Protein AF-A0A1Q4X8I8-F1 (afdb_monomer_lite)

Secondary structure (DSSP, 8-state):
-HHHHHHHHHHHHHHHHHHHHHHHH--SHHHHHHHHHHHHHHHHHHHHHHHHHHHHHHHHHHHHHHHHHHHHHHHHHHHHHHHH-TT---

Sequence (90 aa):
MTEAHGNCDTIYTNVDSTRDRLRMSWQGAASNKYSEAITGWLDELRLITNDMNRMIDTFGGTVHAMHATEDAAIITGSRWMSELNPNQPG

Structure (mmCIF, N/CA/C/O backbone):
data_AF-A0A1Q4X8I8-F1
#
_entry.id   AF-A0A1Q4X8I8-F1
#
loop_
_atom_site.group_PDB
_atom_site.id
_atom_site.type_symbol
_atom_site.label_atom_id
_atom_site.label_alt_id
_atom_site.label_comp_id
_atom_site.label_asym_id
_atom_site.label_entity_id
_atom_site.label_seq_id
_atom_site.pdbx_PDB_ins_code
_atom_site.Cartn_x
_atom_site.Cartn_y
_atom_site.Cartn_z
_atom_site.occupancy
_atom_site.B_iso_or_equiv
_atom_site.auth_seq_id
_atom_site.auth_comp_id
_atom_site.auth_asym_id
_atom_site.auth_atom_id
_atom_site.pdbx_PDB_model_num
ATOM 1 N N . MET A 1 1 ? 1.544 -0.523 13.335 1.00 74.38 1 MET A N 1
ATOM 2 C CA . MET A 1 1 ? 1.079 -0.902 11.980 1.00 74.38 1 MET A CA 1
ATOM 3 C C . MET A 1 1 ? 0.925 0.305 11.070 1.00 74.38 1 MET A C 1
ATOM 5 O O . MET A 1 1 ? 1.528 0.289 10.012 1.00 74.38 1 MET A O 1
ATOM 9 N N . THR A 1 2 ? 0.226 1.366 11.484 1.00 86.00 2 THR A N 1
ATOM 10 C CA . THR A 1 2 ? 0.073 2.604 10.689 1.00 86.00 2 THR A CA 1
ATOM 11 C C . THR A 1 2 ? 1.402 3.249 10.285 1.00 86.00 2 THR A C 1
ATOM 13 O O . THR A 1 2 ? 1.573 3.632 9.134 1.00 86.00 2 THR A O 1
ATOM 16 N N . GLU A 1 3 ? 2.376 3.307 11.198 1.00 88.88 3 GLU A N 1
ATOM 17 C CA . GLU A 1 3 ? 3.723 3.815 10.894 1.00 88.88 3 GLU A CA 1
ATOM 18 C C . GLU A 1 3 ? 4.442 2.962 9.836 1.00 88.88 3 GLU A C 1
ATOM 20 O O . GLU A 1 3 ? 4.963 3.488 8.857 1.00 88.88 3 GLU A O 1
ATOM 25 N N . ALA A 1 4 ? 4.416 1.634 9.990 1.00 89.31 4 ALA A N 1
ATOM 26 C CA . ALA A 1 4 ? 5.011 0.709 9.027 1.00 89.31 4 ALA A CA 1
ATOM 27 C C . ALA A 1 4 ? 4.346 0.818 7.644 1.00 89.31 4 ALA A C 1
ATOM 29 O O . ALA A 1 4 ? 5.053 0.894 6.644 1.00 89.31 4 ALA A O 1
ATOM 30 N N . HIS A 1 5 ? 3.012 0.916 7.598 1.00 92.62 5 HIS A N 1
ATOM 31 C CA . HIS A 1 5 ? 2.260 1.170 6.369 1.00 92.62 5 HIS A CA 1
ATOM 32 C C . HIS A 1 5 ? 2.734 2.460 5.677 1.00 92.62 5 HIS A C 1
ATOM 34 O O . HIS A 1 5 ? 3.080 2.438 4.498 1.00 92.62 5 HIS A O 1
ATOM 40 N N . GLY A 1 6 ? 2.817 3.576 6.413 1.00 92.62 6 GLY A N 1
ATOM 41 C CA . GLY A 1 6 ? 3.285 4.855 5.861 1.00 92.62 6 GLY A CA 1
ATOM 42 C C . GLY A 1 6 ? 4.731 4.806 5.346 1.00 92.62 6 GLY A C 1
ATOM 43 O O . GLY A 1 6 ? 5.053 5.398 4.311 1.00 92.62 6 GLY A O 1
ATOM 44 N N . ASN A 1 7 ? 5.598 4.047 6.019 1.00 95.81 7 ASN A N 1
ATOM 45 C CA . ASN A 1 7 ? 6.969 3.824 5.564 1.0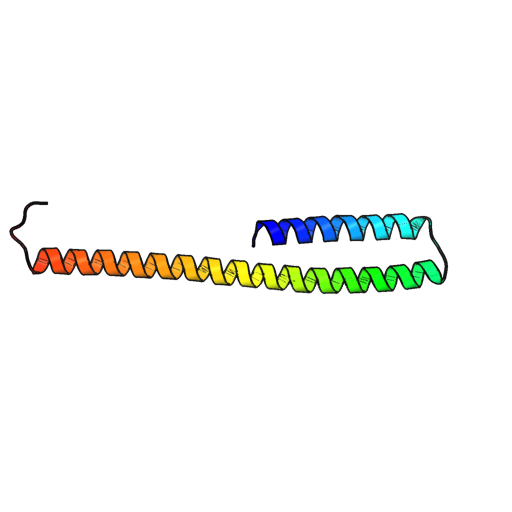0 95.81 7 ASN A CA 1
ATOM 46 C C . ASN A 1 7 ? 7.013 2.999 4.266 1.00 95.81 7 ASN A C 1
ATOM 48 O O . ASN A 1 7 ? 7.764 3.348 3.355 1.00 95.81 7 ASN A O 1
ATOM 52 N N . CYS A 1 8 ? 6.195 1.947 4.146 1.00 94.94 8 CYS A N 1
ATOM 53 C CA . CYS A 1 8 ? 6.088 1.141 2.926 1.00 94.94 8 CYS A CA 1
ATOM 54 C C . CYS A 1 8 ? 5.616 1.972 1.722 1.00 94.94 8 CYS A C 1
ATOM 56 O O . CYS A 1 8 ? 6.227 1.879 0.659 1.00 94.94 8 CYS A O 1
ATOM 58 N N . ASP A 1 9 ? 4.613 2.836 1.892 1.00 94.00 9 ASP A N 1
ATOM 59 C CA . ASP A 1 9 ? 4.141 3.748 0.835 1.00 94.00 9 ASP A CA 1
ATOM 60 C C . ASP A 1 9 ? 5.225 4.741 0.387 1.00 94.00 9 ASP A C 1
ATOM 62 O O . ASP A 1 9 ? 5.420 5.002 -0.807 1.00 94.00 9 ASP A O 1
ATOM 66 N N . THR A 1 10 ? 5.981 5.270 1.350 1.00 96.44 10 THR A N 1
ATOM 67 C CA . THR A 1 10 ? 7.104 6.170 1.066 1.00 96.44 10 THR A CA 1
ATOM 68 C C . THR A 1 10 ? 8.191 5.452 0.264 1.00 96.44 10 THR A C 1
ATOM 70 O O . THR A 1 10 ? 8.686 5.974 -0.738 1.00 96.44 10 THR A O 1
ATOM 73 N N . ILE A 1 11 ? 8.549 4.232 0.672 1.00 96.94 11 ILE A N 1
ATOM 74 C CA . ILE A 1 11 ? 9.524 3.389 -0.027 1.00 96.94 11 ILE A CA 1
ATOM 75 C C . ILE A 1 11 ? 9.048 3.070 -1.448 1.00 96.94 11 ILE A C 1
ATOM 77 O O . ILE A 1 11 ? 9.827 3.236 -2.387 1.00 96.94 11 ILE A O 1
ATOM 81 N N . TYR A 1 12 ? 7.782 2.674 -1.614 1.00 97.06 12 TYR A N 1
ATOM 82 C CA . TYR A 1 12 ? 7.182 2.398 -2.920 1.00 97.06 12 TYR A CA 1
ATOM 83 C C . TYR A 1 12 ? 7.362 3.596 -3.860 1.00 97.06 12 TYR A C 1
ATOM 85 O O . TYR A 1 12 ? 7.940 3.467 -4.938 1.00 97.06 12 TYR A O 1
ATOM 93 N N . THR A 1 13 ? 6.953 4.785 -3.411 1.00 96.75 13 THR A N 1
ATOM 94 C CA . THR A 1 13 ? 7.007 6.022 -4.208 1.00 96.75 13 THR A CA 1
ATOM 95 C C . THR A 1 13 ? 8.444 6.392 -4.594 1.00 96.75 13 THR A C 1
ATOM 97 O O . THR A 1 13 ? 8.726 6.795 -5.729 1.00 96.75 13 THR A O 1
ATOM 100 N N . ASN A 1 14 ? 9.388 6.228 -3.667 1.00 97.62 14 ASN A N 1
ATOM 101 C CA . ASN A 1 14 ? 10.798 6.518 -3.915 1.00 97.62 14 ASN A CA 1
ATOM 102 C C . ASN A 1 14 ? 11.417 5.558 -4.937 1.00 97.62 14 ASN A C 1
ATOM 104 O O . ASN A 1 14 ? 12.161 5.994 -5.819 1.00 97.62 14 ASN A O 1
ATOM 108 N N . VAL A 1 15 ? 11.117 4.263 -4.843 1.00 96.50 15 VAL A N 1
ATOM 109 C CA . VAL A 1 15 ? 11.652 3.271 -5.783 1.00 96.50 15 VAL A CA 1
ATOM 110 C C . VAL A 1 15 ? 11.019 3.422 -7.162 1.00 96.50 15 VAL A C 1
ATOM 112 O O . VAL A 1 15 ? 11.748 3.417 -8.152 1.00 96.50 15 VAL A O 1
ATOM 115 N N . ASP A 1 16 ? 9.704 3.629 -7.239 1.00 95.50 16 ASP A N 1
ATOM 116 C CA . ASP A 1 16 ? 8.980 3.836 -8.498 1.00 95.50 16 ASP A CA 1
ATOM 117 C C . ASP A 1 16 ? 9.512 5.066 -9.256 1.00 95.50 16 ASP A C 1
ATOM 119 O O . ASP A 1 16 ? 9.929 4.969 -10.413 1.00 95.50 16 ASP A O 1
ATOM 123 N N . SER A 1 17 ? 9.657 6.200 -8.563 1.00 96.00 17 SER A N 1
ATOM 124 C CA . SER A 1 17 ? 10.223 7.416 -9.163 1.00 96.00 17 SER A CA 1
ATOM 125 C C . SER A 1 17 ? 11.698 7.271 -9.562 1.00 96.00 17 SER A C 1
ATOM 127 O O . SER A 1 17 ? 12.130 7.816 -10.583 1.00 96.00 17 SER A O 1
ATOM 129 N N . THR A 1 18 ? 12.493 6.523 -8.791 1.00 94.94 18 THR A N 1
ATOM 130 C CA . THR A 1 18 ? 13.898 6.244 -9.125 1.00 94.94 18 THR A CA 1
ATOM 131 C C . THR A 1 18 ? 14.008 5.342 -10.351 1.00 94.94 18 THR A C 1
ATOM 133 O O . THR A 1 18 ? 14.825 5.617 -11.233 1.00 94.94 18 THR A O 1
ATOM 136 N N . ARG A 1 19 ? 13.162 4.308 -10.449 1.00 93.25 19 ARG A N 1
ATOM 137 C CA . ARG A 1 19 ? 13.061 3.433 -11.625 1.00 93.25 19 ARG A CA 1
ATOM 138 C C . ARG A 1 19 ? 12.760 4.249 -12.875 1.00 93.25 19 ARG A C 1
ATOM 140 O O . ARG A 1 19 ? 13.438 4.074 -13.885 1.00 93.25 19 ARG A O 1
ATOM 147 N N . ASP A 1 20 ? 11.782 5.147 -12.805 1.00 92.56 20 ASP A N 1
ATOM 148 C CA . ASP A 1 20 ? 11.374 5.961 -13.951 1.00 92.56 20 ASP A CA 1
ATOM 149 C C . ASP A 1 20 ? 12.495 6.882 -14.421 1.00 92.56 20 ASP A C 1
ATOM 151 O O . ASP A 1 20 ? 12.802 6.924 -15.612 1.00 92.56 20 ASP A O 1
ATOM 155 N N . ARG A 1 21 ? 13.191 7.543 -13.487 1.00 93.50 21 ARG A N 1
ATOM 156 C CA . ARG A 1 21 ? 14.373 8.355 -13.812 1.00 93.50 21 ARG A CA 1
ATOM 157 C C . ARG A 1 21 ? 15.475 7.527 -14.464 1.00 93.50 21 ARG A C 1
ATOM 159 O O . ARG A 1 21 ? 16.053 7.964 -15.458 1.00 93.50 21 ARG A O 1
ATOM 166 N N . LEU A 1 22 ? 15.757 6.341 -13.927 1.00 92.25 22 LEU A N 1
ATOM 167 C CA . LEU A 1 22 ? 16.787 5.451 -14.456 1.00 92.25 22 LEU A CA 1
ATOM 168 C C . LEU A 1 22 ? 16.438 4.965 -15.869 1.00 92.25 22 LEU A C 1
ATOM 170 O O . LEU A 1 22 ? 17.309 4.916 -16.735 1.00 92.25 22 LEU A O 1
ATOM 174 N N . ARG A 1 23 ? 15.159 4.682 -16.136 1.00 90.69 23 ARG A N 1
ATOM 175 C CA . ARG A 1 23 ? 14.666 4.299 -17.466 1.00 90.69 23 ARG A CA 1
ATOM 176 C C . ARG A 1 23 ? 14.857 5.373 -18.527 1.00 90.69 23 ARG A C 1
ATOM 178 O O . ARG A 1 23 ? 14.926 5.030 -19.701 1.00 90.69 23 ARG A O 1
ATOM 185 N N . MET A 1 24 ? 14.946 6.650 -18.159 1.00 91.44 24 MET A N 1
ATOM 186 C CA . MET A 1 24 ? 15.185 7.712 -19.141 1.00 91.44 24 MET A CA 1
ATOM 187 C C . MET A 1 24 ? 16.609 7.665 -19.705 1.00 91.44 24 MET A C 1
ATOM 189 O O . MET A 1 24 ? 16.808 7.961 -20.881 1.00 91.44 24 MET A O 1
ATOM 193 N N . SER A 1 25 ? 17.599 7.296 -18.887 1.00 93.12 25 SER A N 1
ATOM 194 C CA . SER A 1 25 ? 19.020 7.334 -19.257 1.00 93.12 25 SER A CA 1
ATOM 195 C C . SER A 1 25 ? 19.624 5.959 -19.544 1.00 93.12 25 SER A C 1
ATOM 197 O O . SER A 1 25 ? 20.613 5.872 -20.272 1.00 93.12 25 SER A O 1
ATOM 199 N N . TRP A 1 26 ? 19.039 4.881 -19.018 1.00 94.00 26 TRP A N 1
ATOM 200 C CA . TRP A 1 26 ? 19.532 3.520 -19.199 1.00 94.00 26 TRP A CA 1
ATOM 201 C C . TRP A 1 26 ? 18.620 2.716 -20.122 1.00 94.00 26 TRP A C 1
ATOM 203 O O . TRP A 1 26 ? 17.501 2.352 -19.762 1.00 94.00 26 TRP A O 1
ATOM 213 N N . GLN A 1 27 ? 19.125 2.404 -21.315 1.00 93.00 27 GLN A N 1
ATOM 214 C CA . GLN A 1 27 ? 18.411 1.647 -22.344 1.00 93.00 27 GLN A CA 1
ATOM 215 C C . GLN A 1 27 ? 19.086 0.299 -22.623 1.00 93.00 27 GLN A C 1
ATOM 217 O O . GLN A 1 27 ? 20.278 0.115 -22.374 1.00 93.00 27 GLN A O 1
ATOM 222 N N . GLY A 1 28 ? 18.321 -0.644 -23.176 1.00 93.75 28 GLY A N 1
ATOM 223 C CA . GLY A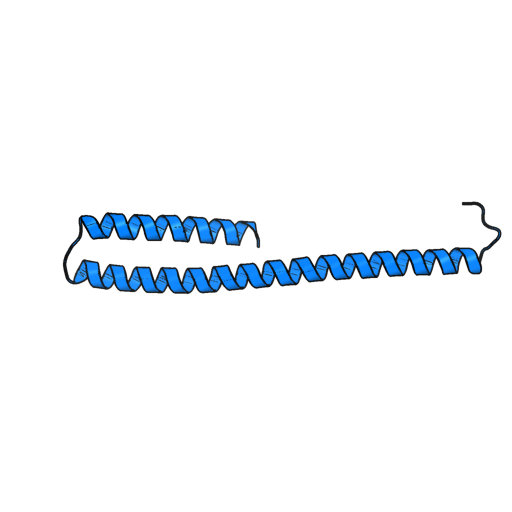 1 28 ? 18.808 -1.956 -23.612 1.00 93.75 28 GLY A CA 1
ATOM 224 C C . GLY A 1 28 ? 18.248 -3.129 -22.806 1.00 93.75 28 GLY A C 1
ATOM 225 O O . GLY A 1 28 ? 17.487 -2.962 -21.854 1.00 93.75 28 GLY A O 1
ATOM 226 N N . ALA A 1 29 ? 18.630 -4.349 -23.194 1.00 93.44 29 ALA A N 1
ATOM 227 C CA . ALA A 1 29 ? 18.050 -5.580 -22.647 1.00 93.44 29 ALA A CA 1
ATOM 228 C C . ALA A 1 29 ? 18.219 -5.717 -21.120 1.00 93.44 29 ALA A C 1
ATOM 230 O O . ALA A 1 29 ? 17.295 -6.160 -20.438 1.00 93.44 29 ALA A O 1
ATOM 231 N N . ALA A 1 30 ? 19.363 -5.289 -20.576 1.00 93.44 30 ALA A N 1
ATOM 232 C CA . ALA A 1 30 ? 19.613 -5.298 -19.135 1.00 93.44 30 ALA A CA 1
ATOM 233 C C . ALA A 1 30 ? 18.683 -4.333 -18.373 1.00 93.44 30 ALA A C 1
ATOM 235 O O . ALA A 1 30 ? 18.101 -4.724 -17.364 1.00 93.44 30 ALA A O 1
ATOM 236 N N . SER A 1 31 ? 18.480 -3.115 -18.894 1.00 93.75 31 SER A N 1
ATOM 237 C CA . SER A 1 31 ? 17.544 -2.128 -18.329 1.00 93.75 31 SER A CA 1
ATOM 238 C C . SER A 1 31 ? 16.103 -2.650 -18.315 1.00 93.75 31 SER A C 1
ATOM 240 O O . SER A 1 31 ? 15.385 -2.501 -17.324 1.00 93.75 31 SER A O 1
ATOM 242 N N . ASN A 1 32 ? 15.693 -3.349 -19.378 1.00 92.81 32 ASN A N 1
ATOM 243 C CA . ASN A 1 32 ? 14.368 -3.964 -19.453 1.00 92.81 32 ASN A CA 1
ATOM 244 C C . ASN A 1 32 ? 14.181 -5.053 -18.389 1.00 92.81 32 ASN A C 1
ATOM 246 O O . ASN A 1 32 ? 13.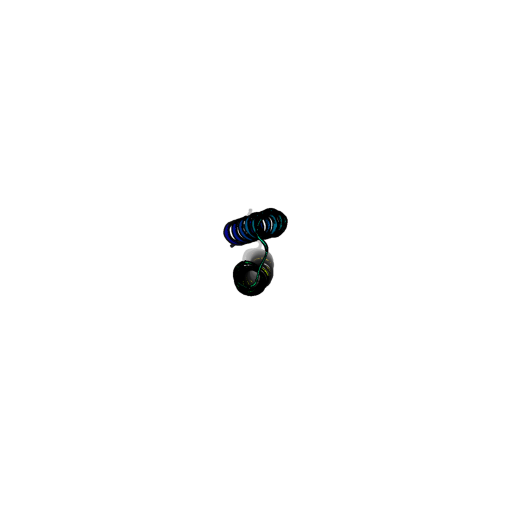168 -5.051 -17.694 1.00 92.81 32 ASN A O 1
ATOM 250 N N . LYS A 1 33 ? 15.169 -5.941 -18.216 1.00 95.19 33 LYS A N 1
ATOM 251 C CA . LYS A 1 33 ? 15.119 -7.002 -17.196 1.00 95.19 33 LYS A CA 1
ATOM 252 C C . LYS A 1 33 ? 15.124 -6.449 -15.775 1.00 95.19 33 LYS A C 1
ATOM 254 O O . LYS A 1 33 ? 14.369 -6.926 -14.934 1.00 95.19 33 LYS A O 1
ATOM 259 N N . TYR A 1 34 ? 15.923 -5.415 -15.523 1.00 94.19 34 TYR A N 1
ATOM 260 C CA . TYR A 1 34 ? 15.885 -4.693 -14.255 1.00 94.19 34 TYR A CA 1
ATOM 261 C C . TYR A 1 34 ? 14.508 -4.059 -14.010 1.00 94.19 34 TYR A C 1
ATOM 263 O O . TYR A 1 34 ? 13.944 -4.206 -12.930 1.00 94.19 34 TYR A O 1
ATOM 271 N N . SER A 1 35 ? 13.930 -3.409 -15.023 1.00 92.81 35 SER A N 1
ATOM 272 C CA . SER A 1 35 ? 12.611 -2.775 -14.918 1.00 92.81 35 SER A CA 1
ATOM 273 C C . SER A 1 35 ? 11.494 -3.782 -14.633 1.00 92.81 35 SER A C 1
ATOM 275 O O . SER A 1 35 ? 10.620 -3.489 -13.819 1.00 92.81 35 SER A O 1
ATOM 277 N N . GLU A 1 36 ? 11.522 -4.964 -15.260 1.00 94.69 36 GLU A N 1
ATOM 278 C CA . GLU A 1 36 ? 10.609 -6.072 -14.935 1.00 94.69 36 GLU A CA 1
ATOM 279 C C . GLU A 1 36 ? 10.752 -6.494 -13.469 1.00 94.69 36 GLU A C 1
ATOM 281 O O . GLU A 1 36 ? 9.755 -6.555 -12.753 1.00 94.69 36 GLU A O 1
ATOM 286 N N . ALA A 1 37 ? 11.983 -6.721 -13.001 1.00 96.44 37 ALA A N 1
ATOM 287 C CA . ALA A 1 37 ? 12.236 -7.144 -11.625 1.00 96.44 37 ALA A CA 1
ATOM 288 C C . ALA A 1 37 ? 11.755 -6.108 -10.594 1.00 96.44 37 ALA A C 1
ATOM 290 O O . ALA A 1 37 ? 11.124 -6.474 -9.604 1.00 96.44 37 ALA A O 1
ATOM 291 N N . ILE A 1 38 ? 12.000 -4.816 -10.838 1.00 96.44 38 ILE A N 1
ATOM 292 C CA . ILE A 1 38 ? 11.517 -3.743 -9.958 1.00 96.44 38 ILE A CA 1
ATOM 293 C C . ILE A 1 38 ? 9.995 -3.636 -9.985 1.00 96.44 38 ILE A C 1
ATOM 295 O O . ILE A 1 38 ? 9.395 -3.395 -8.944 1.00 96.44 38 ILE A O 1
ATOM 299 N N . THR A 1 39 ? 9.361 -3.829 -11.143 1.00 95.56 39 THR A N 1
ATOM 300 C CA . THR A 1 39 ? 7.893 -3.818 -11.232 1.00 95.56 39 THR A CA 1
ATOM 301 C C . THR A 1 39 ? 7.297 -4.945 -10.391 1.00 95.56 39 THR A C 1
ATOM 303 O O . THR A 1 39 ? 6.448 -4.674 -9.551 1.00 95.56 39 THR A O 1
ATOM 306 N N . GLY A 1 40 ? 7.823 -6.169 -10.509 1.00 97.19 40 GLY A N 1
ATOM 307 C CA . GLY A 1 40 ? 7.380 -7.285 -9.668 1.00 97.19 40 GLY A CA 1
ATOM 308 C C . GLY A 1 40 ? 7.607 -7.034 -8.173 1.00 97.19 40 GLY A C 1
ATOM 309 O O . GLY A 1 40 ? 6.738 -7.316 -7.358 1.00 97.19 40 GLY A O 1
ATOM 310 N N . TRP A 1 41 ? 8.739 -6.436 -7.796 1.00 96.88 41 TRP A N 1
ATOM 311 C CA . TRP A 1 41 ? 8.988 -6.064 -6.401 1.00 96.88 41 TRP A CA 1
ATOM 312 C C . TRP A 1 41 ? 8.007 -4.998 -5.879 1.00 96.88 41 TRP A C 1
ATOM 314 O O . TRP A 1 41 ? 7.541 -5.101 -4.744 1.00 96.88 41 TRP A O 1
ATOM 324 N N . LEU A 1 42 ? 7.669 -3.993 -6.696 1.00 96.94 42 LEU A N 1
ATOM 325 C CA . LEU A 1 42 ? 6.674 -2.971 -6.354 1.00 96.94 42 LEU A CA 1
ATOM 326 C C . LEU A 1 42 ? 5.274 -3.579 -6.194 1.00 96.94 42 LEU A C 1
ATOM 328 O O . LEU A 1 42 ? 4.557 -3.199 -5.267 1.00 96.94 42 LEU A O 1
ATOM 332 N N . ASP A 1 43 ? 4.903 -4.537 -7.045 1.00 97.31 43 ASP A N 1
ATOM 333 C CA . ASP A 1 43 ? 3.625 -5.248 -6.950 1.00 97.31 43 ASP A CA 1
ATOM 334 C C . ASP A 1 43 ? 3.515 -6.032 -5.633 1.00 97.31 43 ASP A C 1
ATOM 336 O O . ASP A 1 43 ? 2.522 -5.897 -4.915 1.00 97.31 43 ASP A O 1
ATOM 340 N N . GLU A 1 44 ? 4.557 -6.777 -5.255 1.00 97.50 44 GLU A N 1
ATOM 341 C CA . GLU A 1 44 ? 4.603 -7.499 -3.975 1.00 97.50 44 GLU A CA 1
ATOM 342 C C . GLU A 1 44 ? 4.558 -6.544 -2.773 1.00 97.50 44 GLU A C 1
ATOM 344 O O . GLU A 1 44 ? 3.810 -6.768 -1.817 1.00 97.50 44 GLU A O 1
ATOM 349 N N . LEU A 1 45 ? 5.299 -5.430 -2.825 1.00 95.88 45 LEU A N 1
ATOM 350 C CA . LEU A 1 45 ? 5.245 -4.413 -1.773 1.00 95.88 45 LEU A CA 1
ATOM 351 C C . LEU A 1 45 ? 3.828 -3.849 -1.628 1.00 95.88 45 LEU A C 1
ATOM 353 O O . LEU A 1 45 ? 3.349 -3.670 -0.511 1.00 95.88 45 LEU A O 1
ATOM 357 N N . ARG A 1 46 ? 3.126 -3.621 -2.741 1.00 94.69 46 ARG A N 1
ATOM 358 C CA . ARG A 1 46 ? 1.741 -3.146 -2.730 1.00 94.69 46 ARG A CA 1
ATOM 359 C C . ARG A 1 46 ? 0.787 -4.165 -2.109 1.00 94.69 46 ARG A C 1
ATOM 361 O O . ARG A 1 46 ? -0.114 -3.763 -1.374 1.00 94.69 46 ARG A O 1
ATOM 368 N N . LEU A 1 47 ? 0.967 -5.460 -2.373 1.00 96.19 47 LEU A N 1
ATOM 369 C CA . LEU A 1 47 ? 0.182 -6.520 -1.726 1.00 96.19 47 LEU A CA 1
ATOM 370 C C . LEU A 1 47 ? 0.378 -6.505 -0.208 1.00 96.19 47 LEU A C 1
ATOM 372 O O . LEU A 1 47 ? -0.607 -6.481 0.530 1.00 96.19 47 LEU A O 1
ATOM 376 N N . ILE A 1 48 ? 1.629 -6.413 0.249 1.00 93.94 48 ILE A N 1
ATOM 377 C CA . ILE A 1 48 ? 1.958 -6.304 1.674 1.00 93.94 48 ILE A CA 1
ATOM 378 C C . ILE A 1 48 ? 1.284 -5.070 2.288 1.00 93.94 48 ILE A C 1
ATOM 380 O O . ILE A 1 48 ? 0.613 -5.182 3.313 1.00 93.94 48 ILE A O 1
ATOM 384 N N . THR A 1 49 ? 1.414 -3.899 1.661 1.00 94.00 49 THR A N 1
ATOM 385 C CA . THR A 1 49 ? 0.812 -2.649 2.151 1.00 94.00 49 THR A CA 1
ATOM 386 C C . THR A 1 49 ? -0.719 -2.737 2.220 1.00 94.00 49 THR A C 1
ATOM 388 O O . THR A 1 49 ? -1.324 -2.301 3.201 1.00 94.00 49 THR A O 1
ATOM 391 N N . ASN A 1 50 ? -1.362 -3.372 1.235 1.00 93.00 50 ASN A N 1
ATOM 392 C CA . ASN A 1 50 ? -2.807 -3.610 1.254 1.00 93.00 50 ASN A CA 1
ATOM 393 C C . ASN A 1 50 ? -3.233 -4.509 2.423 1.00 93.00 50 ASN A C 1
ATOM 395 O O . ASN A 1 50 ? -4.241 -4.233 3.075 1.00 93.00 50 ASN A O 1
ATOM 399 N N . ASP A 1 51 ? -2.472 -5.565 2.711 1.00 93.69 51 ASP A N 1
ATOM 400 C CA . ASP A 1 51 ? -2.746 -6.433 3.855 1.00 93.69 51 ASP A CA 1
ATOM 401 C C . ASP A 1 51 ? -2.523 -5.705 5.186 1.00 93.69 51 ASP A C 1
ATOM 403 O O . ASP A 1 51 ? -3.324 -5.860 6.112 1.00 93.69 51 ASP A O 1
ATOM 407 N N . MET A 1 52 ? -1.515 -4.828 5.270 1.00 91.62 52 MET A N 1
ATOM 408 C CA . MET A 1 52 ? -1.336 -3.955 6.433 1.00 91.62 52 MET A CA 1
ATOM 409 C C . MET A 1 52 ? 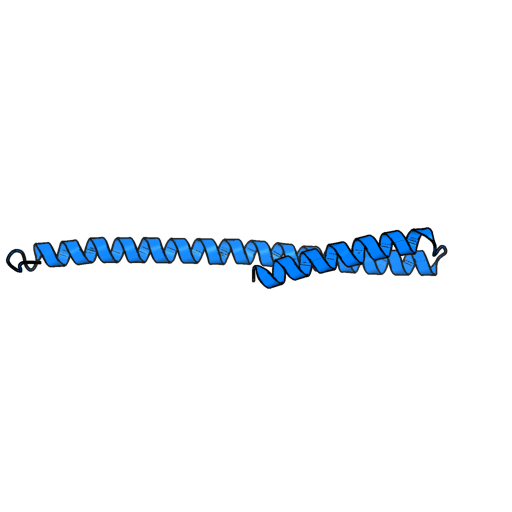-2.555 -3.052 6.663 1.00 91.62 52 MET A C 1
ATOM 411 O O . MET A 1 52 ? -2.988 -2.929 7.809 1.00 91.62 52 MET A O 1
ATOM 415 N N . ASN A 1 53 ? -3.137 -2.471 5.608 1.00 91.88 53 ASN A N 1
ATOM 416 C CA . ASN A 1 53 ? -4.363 -1.668 5.715 1.00 91.88 53 ASN A CA 1
ATOM 417 C C . ASN A 1 53 ? -5.548 -2.477 6.238 1.00 91.88 53 ASN A C 1
ATOM 419 O O . ASN A 1 53 ? -6.181 -2.074 7.210 1.00 91.88 53 ASN A O 1
ATOM 423 N N . ARG A 1 54 ? -5.800 -3.664 5.673 1.00 91.75 54 ARG A N 1
ATOM 424 C CA . ARG A 1 54 ? -6.876 -4.553 6.157 1.00 91.75 54 ARG A CA 1
ATOM 425 C C . ARG A 1 54 ? -6.718 -4.884 7.636 1.00 91.75 54 ARG A C 1
ATOM 427 O O . ARG A 1 54 ? -7.696 -4.983 8.379 1.00 91.75 54 ARG A O 1
ATOM 434 N N . MET A 1 55 ? -5.477 -5.070 8.069 1.00 90.00 55 MET A N 1
ATOM 435 C CA . MET A 1 55 ? -5.172 -5.379 9.453 1.00 90.00 55 MET A CA 1
ATOM 436 C C . MET A 1 55 ? -5.379 -4.163 10.371 1.00 90.00 55 MET A C 1
ATOM 438 O O . MET A 1 55 ? -5.912 -4.325 11.467 1.00 90.00 55 MET A O 1
ATOM 442 N N . ILE A 1 56 ? -5.028 -2.953 9.920 1.00 88.06 56 ILE A N 1
ATOM 443 C CA . ILE A 1 56 ? -5.342 -1.695 10.620 1.00 88.06 56 ILE A CA 1
ATOM 444 C C . ILE A 1 56 ? -6.857 -1.557 10.808 1.00 88.06 56 ILE A C 1
ATOM 446 O O . ILE A 1 56 ? -7.295 -1.319 11.933 1.00 88.06 56 ILE A O 1
ATOM 450 N N . ASP A 1 57 ? -7.645 -1.785 9.758 1.00 88.81 57 ASP A N 1
ATOM 451 C CA . ASP A 1 57 ? -9.109 -1.706 9.821 1.00 88.81 57 ASP A CA 1
ATOM 452 C C . ASP A 1 57 ? -9.689 -2.732 10.803 1.00 88.81 57 ASP A C 1
ATOM 454 O O . ASP A 1 57 ? -10.530 -2.407 11.643 1.00 88.81 57 ASP A O 1
ATOM 458 N N . THR A 1 58 ? -9.196 -3.972 10.749 1.00 91.00 58 THR A N 1
ATOM 459 C CA . THR A 1 58 ? -9.663 -5.062 11.616 1.00 91.00 58 THR A CA 1
ATOM 460 C C . THR A 1 58 ? -9.361 -4.779 13.087 1.00 91.00 58 THR A C 1
ATOM 462 O O . THR A 1 58 ? -10.242 -4.909 13.943 1.00 91.00 58 THR A O 1
ATOM 465 N N . PHE A 1 59 ? -8.130 -4.369 13.407 1.00 88.06 59 PHE A N 1
ATOM 466 C CA . PHE A 1 59 ? -7.757 -4.052 14.785 1.00 88.06 59 PHE A CA 1
ATOM 467 C C . PHE A 1 59 ? -8.451 -2.785 15.288 1.00 88.06 59 PHE A C 1
ATOM 469 O O . PHE A 1 59 ? -8.928 -2.781 16.420 1.00 88.06 59 PHE A O 1
ATOM 476 N N . GLY A 1 60 ? -8.582 -1.750 14.454 1.00 85.56 60 GLY A N 1
ATOM 477 C CA . GLY A 1 60 ? -9.329 -0.539 14.797 1.00 85.56 60 GLY A CA 1
ATOM 478 C C . GLY A 1 60 ? -10.798 -0.835 15.108 1.00 85.56 60 GLY A C 1
ATOM 479 O O . GLY A 1 60 ? -11.302 -0.441 16.160 1.00 85.56 60 GLY A O 1
ATOM 480 N N . GLY A 1 61 ? -11.470 -1.608 14.250 1.00 83.56 61 GLY A N 1
ATOM 481 C CA . GLY A 1 61 ? -12.851 -2.042 14.477 1.00 83.56 61 GLY A CA 1
ATOM 482 C C . GLY A 1 61 ? -13.011 -2.900 15.736 1.00 83.56 61 GLY A C 1
ATOM 483 O O . GLY A 1 61 ? -13.962 -2.712 16.495 1.00 83.56 61 GLY A O 1
ATOM 484 N N . THR A 1 62 ? -12.054 -3.792 16.005 1.00 90.62 62 THR A N 1
ATOM 485 C CA . THR A 1 62 ? -12.053 -4.630 17.217 1.00 90.62 62 THR A CA 1
ATOM 486 C C . THR A 1 62 ? -11.947 -3.787 18.487 1.00 90.62 62 THR A C 1
ATOM 488 O O . THR A 1 62 ? -12.700 -4.012 19.432 1.00 90.62 62 THR A O 1
ATOM 491 N N . VAL A 1 63 ? -11.059 -2.789 18.507 1.00 88.38 63 VAL A N 1
ATOM 492 C CA . VAL A 1 63 ? -10.906 -1.875 19.651 1.00 88.38 63 VAL A CA 1
ATOM 493 C C . VAL A 1 63 ? -12.201 -1.107 19.915 1.00 88.38 63 VAL A C 1
ATOM 495 O O . VAL A 1 63 ? -12.661 -1.050 21.054 1.00 88.38 63 VAL A O 1
ATOM 498 N N . HIS A 1 64 ? -12.848 -0.579 18.874 1.00 87.19 64 HIS A N 1
ATOM 499 C CA . HIS A 1 64 ? -14.141 0.093 19.029 1.00 87.19 64 HIS A CA 1
ATOM 500 C C . HIS A 1 64 ? -15.230 -0.834 19.583 1.00 87.19 64 HIS A C 1
ATOM 502 O O . HIS A 1 64 ? -15.995 -0.425 20.457 1.00 87.19 64 HIS A O 1
ATOM 508 N N . ALA A 1 65 ? -15.286 -2.086 19.122 1.00 88.50 65 ALA A N 1
ATOM 509 C CA . ALA A 1 65 ? -16.239 -3.070 19.632 1.00 88.50 65 ALA A CA 1
ATOM 510 C C . ALA A 1 65 ? -15.978 -3.432 21.105 1.00 88.50 65 ALA A C 1
ATOM 512 O O . ALA A 1 65 ? -16.926 -3.596 21.877 1.00 88.50 65 ALA A O 1
ATOM 513 N N . MET A 1 66 ? -14.707 -3.527 21.509 1.00 89.88 66 MET A N 1
ATOM 514 C CA . MET A 1 66 ? -14.327 -3.754 22.905 1.00 89.88 66 MET A CA 1
ATOM 515 C C . MET A 1 66 ? -14.775 -2.598 23.799 1.00 89.88 66 MET A C 1
ATOM 517 O O . MET A 1 66 ? -15.433 -2.854 24.803 1.00 89.88 66 MET A O 1
ATOM 521 N N . HIS A 1 67 ? -14.520 -1.349 23.401 1.00 93.12 67 HIS A N 1
ATOM 522 C CA . HIS A 1 67 ? -14.990 -0.180 24.151 1.00 93.12 67 HIS A CA 1
ATOM 523 C C . HIS A 1 67 ? -16.515 -0.135 24.268 1.00 93.12 67 HIS A C 1
ATOM 525 O O . HIS A 1 67 ? -17.035 0.042 25.361 1.00 93.12 67 HIS A O 1
ATOM 531 N N . ALA A 1 68 ? -17.250 -0.396 23.183 1.00 90.69 68 ALA A N 1
ATOM 532 C CA . ALA A 1 68 ? -18.713 -0.438 23.237 1.00 90.69 68 ALA A CA 1
ATOM 533 C C . ALA A 1 68 ? -19.240 -1.537 24.183 1.00 90.69 68 ALA A C 1
ATOM 535 O O . ALA A 1 68 ? -20.254 -1.358 24.859 1.00 90.69 68 ALA A O 1
ATOM 536 N N . THR A 1 69 ? -18.548 -2.679 24.236 1.00 93.06 69 THR A N 1
ATOM 537 C CA . THR A 1 69 ? -18.881 -3.777 25.154 1.00 93.06 69 THR A CA 1
ATOM 538 C C . THR A 1 69 ? -18.593 -3.391 26.605 1.00 93.06 69 THR A C 1
ATOM 540 O O . THR A 1 69 ? -19.411 -3.663 27.483 1.00 93.06 69 THR A O 1
ATOM 543 N N . GLU A 1 70 ? -17.459 -2.735 26.856 1.00 92.25 70 GLU A N 1
ATOM 544 C CA . GLU A 1 70 ? -17.080 -2.218 28.172 1.00 92.25 70 GLU A CA 1
ATOM 545 C C . GLU A 1 70 ? -18.081 -1.162 28.666 1.00 92.25 70 GLU A C 1
ATOM 547 O O . GLU A 1 70 ? -18.605 -1.289 29.772 1.00 92.25 70 GLU A O 1
ATOM 552 N N . ASP A 1 71 ? -18.455 -0.202 27.818 1.00 92.19 71 ASP A N 1
ATOM 553 C CA . ASP A 1 71 ? -19.458 0.824 28.125 1.00 92.19 71 ASP A CA 1
ATOM 554 C C . ASP A 1 71 ? -20.817 0.203 28.487 1.00 92.19 71 ASP A C 1
ATOM 556 O O . ASP A 1 71 ? -21.449 0.574 29.482 1.00 92.19 71 ASP A O 1
ATOM 560 N N . ALA A 1 72 ? -21.267 -0.791 27.714 1.00 89.38 72 ALA A N 1
ATOM 561 C CA . ALA A 1 72 ? -22.513 -1.501 27.991 1.00 89.38 72 ALA A CA 1
ATOM 562 C C . ALA A 1 72 ? -22.459 -2.274 29.320 1.00 89.38 72 ALA A C 1
ATOM 564 O O . ALA A 1 72 ? -23.446 -2.299 30.069 1.00 89.38 72 ALA A O 1
ATOM 565 N N . ALA A 1 73 ? -21.315 -2.886 29.635 1.00 89.19 73 ALA A N 1
ATOM 566 C CA . ALA A 1 73 ? -21.101 -3.592 30.893 1.00 89.19 73 ALA A CA 1
ATOM 567 C C . ALA A 1 73 ? -21.111 -2.630 32.090 1.00 89.19 73 ALA A C 1
ATOM 569 O O . ALA A 1 73 ? -21.755 -2.933 33.095 1.00 89.19 73 ALA A O 1
ATOM 570 N N . ILE A 1 74 ? -20.485 -1.454 31.966 1.00 90.50 74 ILE A N 1
ATOM 571 C CA . ILE A 1 74 ? -20.505 -0.405 32.995 1.00 90.50 74 ILE A CA 1
ATOM 572 C C . ILE A 1 74 ? -21.941 0.050 33.257 1.00 90.50 74 ILE A C 1
ATOM 574 O O . ILE A 1 74 ? -22.394 -0.002 34.398 1.00 90.50 74 ILE A O 1
ATOM 578 N N . ILE A 1 75 ? -22.693 0.419 32.215 1.00 87.50 75 ILE A N 1
ATOM 579 C CA . ILE A 1 75 ? -24.088 0.871 32.357 1.00 87.50 75 ILE A CA 1
ATOM 580 C C . ILE A 1 75 ? -24.944 -0.200 33.041 1.00 87.50 75 ILE A C 1
ATOM 582 O O . ILE A 1 75 ? -25.732 0.099 33.943 1.00 87.50 75 ILE A O 1
ATOM 586 N N . THR A 1 76 ? -24.791 -1.456 32.621 1.00 86.00 76 THR A N 1
ATOM 587 C CA . THR A 1 76 ? -25.545 -2.579 33.189 1.00 86.00 76 THR A CA 1
ATOM 588 C C . THR A 1 76 ? -25.171 -2.811 34.652 1.00 86.00 76 THR A C 1
ATOM 590 O O . THR A 1 76 ? -26.058 -2.947 35.495 1.00 86.00 76 THR A O 1
ATOM 593 N N . GLY A 1 77 ? -23.878 -2.799 34.979 1.00 81.88 77 GLY A N 1
ATOM 594 C CA . GLY A 1 77 ? -23.387 -2.947 36.348 1.00 81.88 77 GLY A CA 1
ATOM 595 C C . GLY A 1 77 ? -23.858 -1.820 37.267 1.00 81.88 77 GLY A C 1
ATOM 596 O O . GLY A 1 77 ? -24.319 -2.087 38.375 1.00 81.88 77 GLY A O 1
ATOM 597 N N . SER A 1 78 ? -23.830 -0.569 36.799 1.00 82.56 78 SER A N 1
ATOM 598 C CA . SER A 1 78 ? -24.344 0.585 37.545 1.00 82.56 78 SER A CA 1
ATOM 599 C C . SER A 1 78 ? -25.839 0.465 37.848 1.00 82.56 78 SER A C 1
ATOM 601 O O . SER A 1 78 ? -26.254 0.779 38.963 1.00 82.56 78 SER A O 1
ATOM 603 N N . ARG A 1 79 ? -26.648 -0.043 36.904 1.00 80.19 79 ARG A N 1
ATOM 604 C CA . ARG A 1 79 ? -28.077 -0.318 37.148 1.00 80.19 79 ARG A CA 1
ATOM 605 C C . ARG A 1 79 ? -28.273 -1.36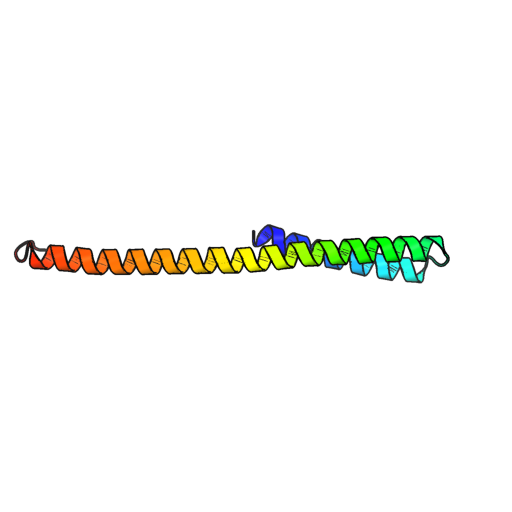2 38.240 1.00 80.19 79 ARG A C 1
ATOM 607 O O . ARG A 1 79 ? -28.985 -1.091 39.203 1.00 80.19 79 ARG A O 1
ATOM 614 N N . TRP A 1 80 ? -27.576 -2.493 38.146 1.00 77.75 80 TRP A N 1
ATOM 615 C CA . TRP A 1 80 ? -27.616 -3.535 39.176 1.00 77.75 80 TRP A CA 1
ATOM 616 C C . TRP A 1 80 ? -27.223 -3.002 40.555 1.00 77.75 80 TRP A C 1
ATOM 618 O O . TRP A 1 80 ? -27.867 -3.329 41.546 1.00 77.75 80 TRP A O 1
ATOM 628 N N . MET A 1 81 ? -26.209 -2.140 40.631 1.00 75.12 81 MET A N 1
ATOM 629 C CA . MET A 1 81 ? -25.794 -1.511 41.887 1.00 75.12 81 MET A CA 1
ATOM 630 C C . MET A 1 81 ? -26.889 -0.615 42.476 1.00 75.12 81 MET A C 1
ATOM 632 O O . MET A 1 81 ? -27.148 -0.681 43.675 1.00 75.12 81 MET A O 1
ATOM 636 N N . SER A 1 82 ? -27.561 0.178 41.636 1.00 75.25 82 SER A N 1
ATOM 637 C CA . SER A 1 82 ? -28.670 1.039 42.068 1.00 75.25 82 SER A CA 1
ATOM 638 C C . SER A 1 82 ? -29.915 0.253 42.496 1.00 75.25 82 SER A C 1
ATOM 640 O O . SER A 1 82 ? -30.612 0.663 43.419 1.00 75.25 82 SER A O 1
ATOM 642 N N . GLU A 1 83 ? -30.177 -0.895 41.865 1.00 76.75 83 GLU A N 1
ATOM 643 C CA . GLU A 1 83 ? -31.317 -1.762 42.180 1.00 76.75 83 GLU A CA 1
ATOM 644 C C . GLU A 1 83 ? -31.069 -2.614 43.431 1.00 76.75 83 GLU A C 1
ATOM 646 O O . GLU A 1 83 ? -31.977 -2.813 44.237 1.00 76.75 83 GLU A O 1
ATOM 651 N N . LEU A 1 84 ? -29.838 -3.100 43.620 1.00 74.31 84 LEU A N 1
ATOM 652 C CA . LEU A 1 84 ? -29.460 -3.916 44.774 1.00 74.31 84 LEU A CA 1
ATOM 653 C C . LEU A 1 84 ? -29.123 -3.089 46.018 1.00 74.31 84 LEU A C 1
ATOM 655 O O . LEU A 1 84 ? -29.262 -3.604 47.128 1.00 74.31 84 LEU A O 1
ATOM 659 N N . ASN A 1 85 ? -28.687 -1.834 45.865 1.00 69.50 85 ASN A N 1
ATOM 660 C CA . ASN A 1 85 ? -28.406 -0.951 46.996 1.00 69.50 85 ASN A CA 1
ATOM 661 C C . ASN A 1 85 ? -29.026 0.453 46.850 1.00 69.50 85 ASN A C 1
ATOM 663 O O . ASN A 1 85 ? -28.307 1.454 46.788 1.00 69.50 85 ASN A O 1
ATOM 667 N N . PRO A 1 86 ? -30.366 0.556 46.853 1.00 66.31 86 PRO A N 1
ATOM 668 C CA . PRO A 1 86 ? -31.083 1.809 46.595 1.00 66.31 86 PRO A CA 1
ATOM 669 C C . PRO A 1 86 ? -30.878 2.909 47.655 1.00 66.31 86 PRO A C 1
ATOM 671 O O . PRO A 1 86 ? -31.311 4.038 47.444 1.00 66.31 86 PRO A O 1
ATOM 674 N N . ASN A 1 87 ? -30.223 2.609 48.784 1.00 64.56 87 ASN A N 1
ATOM 675 C CA . ASN A 1 87 ? -30.037 3.537 49.906 1.00 64.56 87 ASN A CA 1
ATOM 676 C C . ASN A 1 87 ? -28.588 4.028 50.087 1.00 64.56 87 ASN A C 1
ATOM 678 O O . ASN A 1 87 ? -28.319 4.741 51.054 1.00 64.56 87 ASN A O 1
ATOM 682 N N . GLN A 1 88 ? -27.644 3.651 49.217 1.00 57.50 88 GLN A N 1
ATOM 683 C CA . GLN A 1 88 ? -26.278 4.179 49.284 1.00 57.50 88 GLN A CA 1
ATOM 684 C C . GLN A 1 88 ? -26.230 5.565 48.606 1.00 57.50 88 GLN A C 1
ATOM 686 O O . GLN A 1 88 ? -26.513 5.646 47.410 1.00 57.50 88 GLN A O 1
ATOM 691 N N . PRO A 1 89 ? -25.901 6.661 49.322 1.00 54.41 89 PRO A N 1
ATOM 692 C CA . PRO A 1 89 ? -25.667 7.950 48.681 1.00 54.41 89 PRO A CA 1
ATOM 693 C C . PRO A 1 89 ? -24.393 7.857 47.832 1.00 54.41 89 PRO A C 1
ATOM 695 O O . PRO A 1 89 ? -23.400 7.289 48.294 1.00 54.41 89 PRO A O 1
ATOM 698 N N . GLY A 1 90 ? -24.460 8.376 46.602 1.00 58.28 90 GLY A N 1
ATOM 699 C CA . GLY A 1 90 ? -23.314 8.488 45.692 1.00 58.28 90 GLY A CA 1
ATOM 700 C C . GLY A 1 90 ? -22.229 9.432 46.189 1.00 58.28 90 GLY A C 1
ATOM 701 O O . GLY A 1 90 ? -22.542 10.321 47.015 1.00 58.28 90 GLY A O 1
#

pLDDT: mean 89.14, std 9.26, range [54.41, 97.62]

Radius of gyration: 26.44 Å; chains: 1; bounding box: 51×16×74 Å

Foldseek 3Di:
DVVVLVVLVVVLVVLVVVLVVCVVPDDDDVNVVVSVVSVVVSVVSV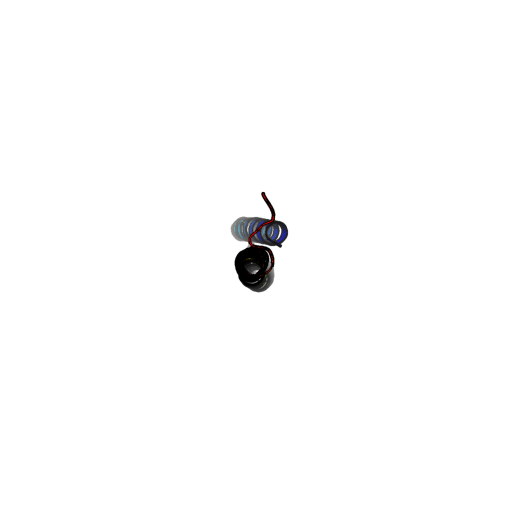VVSVVVVVVVVVVVVVVVVVVVVVVVVVVVVVVVCCVVCVPDDD